Protein AF-A0A2W2AHY1-F1 (afdb_monomer_lite)

Sequence (133 aa):
MPEPKEETPIDEELQKRIKAGRDVSQYTFNGRSFGKGPLVRAVVAQYVLDHQEITYEELKEVFPDDLLKRFGIFQDQKTAKEIAPKGNRYFTKPDQIINVKDKEVVVCSQFTLENLQPFLKVARGLGYDIVES

pLDDT: mean 73.58, std 12.87, range [43.22, 87.19]

Organism: NCBI:txid1649169

Foldseek 3Di:
DDDDDDDDPPPPVVVVVVVPPDCQWWKQWPNDTDGLQVVLLVLLLVVCVVVVADDPVNSCVLQPQVLVVQQRQKDAPVVNCVSCVVPPFWDPDPVRWRDHPVGTMIGTNDDDPSSSVVVVVSSVVVVIDMDID

Secondary structure (DSSP, 8-state):
--------THHHHHHHHHTSSS----EEETTEEE-HHHHHHHHHHHHHHHTTT--HHHHHHHS-GGGGTTT-SEEEHHHHHHH-TT-TTB--SGGG-EE-SS-EEEEBS---HHHHHHHHHHHHHTT--EEE-

Radius of gyration: 16.57 Å; chains: 1; bounding box: 40×36×48 Å

Structure (mmCIF, N/CA/C/O backbone):
data_AF-A0A2W2AHY1-F1
#
_entry.id   AF-A0A2W2AHY1-F1
#
loop_
_atom_site.group_PDB
_atom_site.id
_atom_site.type_symbol
_atom_site.label_atom_id
_atom_site.label_alt_id
_atom_site.label_comp_id
_atom_site.label_asym_id
_atom_site.label_entity_id
_atom_site.label_seq_id
_atom_site.pdbx_PDB_ins_code
_atom_site.Cartn_x
_atom_site.Cartn_y
_atom_site.Cartn_z
_atom_site.occupancy
_atom_site.B_iso_or_equiv
_atom_site.auth_seq_id
_atom_site.auth_comp_id
_atom_site.auth_asym_id
_atom_site.auth_atom_id
_atom_site.pdbx_PDB_model_num
ATOM 1 N N . MET A 1 1 ? -24.982 -17.818 -34.222 1.00 43.62 1 MET A N 1
ATOM 2 C CA . MET A 1 1 ? -23.662 -18.438 -33.968 1.00 43.62 1 MET A CA 1
ATOM 3 C C . MET A 1 1 ? -22.776 -17.355 -33.374 1.00 43.62 1 MET A C 1
ATOM 5 O O . MET A 1 1 ? -22.917 -16.220 -33.813 1.00 43.62 1 MET A O 1
ATOM 9 N N . PRO A 1 2 ? -22.034 -17.675 -32.304 1.00 43.69 2 PRO A N 1
ATOM 10 C CA . PRO A 1 2 ? -21.565 -16.725 -31.296 1.00 43.69 2 PRO A CA 1
ATOM 11 C C . PRO A 1 2 ? -20.525 -15.731 -31.820 1.00 43.69 2 PRO A C 1
ATOM 13 O O . PRO A 1 2 ? -19.766 -16.023 -32.738 1.00 43.69 2 PRO A O 1
ATOM 16 N N . GLU A 1 3 ? -20.559 -14.558 -31.203 1.00 47.84 3 GLU A N 1
ATOM 17 C CA . GLU A 1 3 ? -19.836 -13.325 -31.508 1.00 47.84 3 GLU A CA 1
ATOM 18 C C . GLU A 1 3 ? -18.305 -13.487 -31.390 1.00 47.84 3 GLU A C 1
ATOM 20 O O . GLU A 1 3 ? -17.839 -14.182 -30.478 1.00 47.84 3 GLU A O 1
ATOM 25 N N . PRO A 1 4 ? -17.495 -12.845 -32.258 1.00 51.16 4 PRO A N 1
ATOM 26 C CA . PRO A 1 4 ? -16.062 -12.739 -32.030 1.00 51.16 4 PRO A CA 1
ATOM 27 C C . PRO A 1 4 ? -15.823 -11.719 -30.910 1.00 51.16 4 PRO A C 1
ATOM 29 O O . PRO A 1 4 ? -16.171 -10.547 -31.026 1.00 51.16 4 PRO A O 1
ATOM 32 N N . LYS A 1 5 ? -15.272 -12.205 -29.799 1.00 51.25 5 LYS A N 1
ATOM 33 C CA . LYS A 1 5 ? -14.951 -11.427 -28.602 1.00 51.25 5 LYS A CA 1
ATOM 34 C C . LYS A 1 5 ? -13.800 -10.468 -28.914 1.00 51.25 5 LYS A C 1
ATOM 36 O O . LYS A 1 5 ? -12.775 -10.892 -29.437 1.00 51.25 5 LYS A O 1
ATOM 41 N N . GLU A 1 6 ? -13.991 -9.195 -28.587 1.00 47.81 6 GLU A N 1
ATOM 42 C CA . GLU A 1 6 ? -12.970 -8.147 -28.622 1.00 47.81 6 GLU A CA 1
ATOM 43 C C . GLU A 1 6 ? -11.779 -8.525 -27.721 1.00 47.81 6 GLU A C 1
ATOM 45 O O . GLU A 1 6 ? -11.865 -8.466 -26.495 1.00 47.81 6 GLU A O 1
ATOM 50 N N . GLU A 1 7 ? -10.658 -8.923 -28.324 1.00 47.09 7 GLU A N 1
ATOM 51 C CA . GLU A 1 7 ? -9.352 -8.972 -27.661 1.00 47.09 7 GLU A CA 1
ATOM 52 C C . GLU A 1 7 ? -8.769 -7.552 -27.639 1.00 47.09 7 GLU A C 1
ATOM 54 O O . GLU A 1 7 ? -8.531 -6.924 -28.671 1.00 47.09 7 GLU A O 1
ATOM 59 N N . THR A 1 8 ? -8.610 -7.004 -26.437 1.00 43.22 8 THR A N 1
ATOM 60 C CA . THR A 1 8 ? -8.168 -5.626 -26.207 1.00 43.22 8 THR A CA 1
ATOM 61 C C . THR A 1 8 ? -6.686 -5.408 -26.574 1.00 43.22 8 THR A C 1
ATOM 63 O O . THR A 1 8 ? -5.857 -6.246 -26.223 1.00 43.22 8 THR A O 1
ATOM 66 N N . PRO A 1 9 ? -6.301 -4.246 -27.145 1.00 47.94 9 PRO A N 1
ATOM 67 C CA . PRO A 1 9 ? -4.948 -3.920 -27.645 1.00 47.94 9 PRO A CA 1
ATOM 68 C C . PRO A 1 9 ? -3.879 -3.636 -26.561 1.00 47.94 9 PRO A C 1
ATOM 70 O O . PRO A 1 9 ? -2.925 -2.894 -26.789 1.00 47.94 9 PRO A O 1
ATOM 73 N N . ILE A 1 10 ? -4.036 -4.176 -25.351 1.00 51.72 10 ILE A N 1
ATOM 74 C CA . ILE A 1 10 ? -3.226 -3.804 -24.175 1.00 51.72 10 ILE A CA 1
ATOM 75 C C . ILE A 1 10 ? -1.890 -4.578 -24.138 1.00 51.72 10 ILE A C 1
ATOM 77 O O . ILE A 1 10 ? -0.896 -4.072 -23.614 1.00 51.72 10 ILE A O 1
ATOM 81 N N . ASP A 1 11 ? -1.832 -5.761 -24.754 1.00 52.69 11 ASP A N 1
ATOM 82 C CA . ASP A 1 11 ? -0.671 -6.659 -24.696 1.00 52.69 11 ASP A CA 1
ATOM 83 C C . ASP A 1 11 ? 0.531 -6.191 -25.545 1.00 52.69 11 ASP A C 1
ATOM 85 O O . ASP A 1 11 ? 1.685 -6.328 -25.131 1.00 52.69 11 ASP A O 1
ATOM 89 N N . GLU A 1 12 ? 0.304 -5.568 -26.707 1.00 53.00 12 GLU A N 1
ATOM 90 C CA . GLU A 1 12 ? 1.396 -5.194 -27.627 1.00 53.00 12 GLU A CA 1
ATOM 91 C C . GLU A 1 12 ? 2.258 -4.019 -27.127 1.00 53.00 12 GLU A C 1
ATOM 93 O O . GLU A 1 12 ? 3.480 -4.001 -27.314 1.00 53.00 12 GLU A O 1
ATOM 98 N N . GLU A 1 13 ? 1.657 -3.041 -26.443 1.00 56.25 13 GLU A N 1
ATOM 99 C CA . GLU A 1 13 ? 2.386 -1.910 -25.847 1.00 56.25 13 GLU A CA 1
ATOM 100 C C . GLU A 1 13 ? 3.304 -2.389 -24.704 1.00 56.25 13 GLU A C 1
ATOM 102 O O . GLU A 1 13 ? 4.399 -1.850 -24.489 1.00 56.25 13 GLU A O 1
ATOM 107 N N . LEU A 1 14 ? 2.886 -3.445 -23.995 1.00 55.53 14 LEU A N 1
ATOM 108 C CA . LEU A 1 14 ? 3.641 -4.058 -22.908 1.00 55.53 14 LEU A CA 1
ATOM 109 C C . LEU A 1 14 ? 4.906 -4.751 -23.433 1.00 55.53 14 LEU A C 1
ATOM 111 O O . LEU A 1 14 ? 6.010 -4.492 -22.944 1.00 55.53 14 LEU A O 1
ATOM 115 N N . GLN A 1 15 ? 4.757 -5.540 -24.501 1.00 54.06 15 GLN A N 1
ATOM 116 C CA . GLN A 1 15 ? 5.848 -6.266 -25.162 1.00 54.06 15 GLN A CA 1
ATOM 117 C C . GLN A 1 15 ? 6.952 -5.325 -25.669 1.00 54.06 15 GLN A C 1
ATOM 119 O O . GLN A 1 15 ? 8.146 -5.631 -25.596 1.00 54.06 15 GLN A O 1
ATOM 124 N N . LYS A 1 16 ? 6.585 -4.117 -26.114 1.00 52.31 16 LYS A N 1
ATOM 125 C CA . LYS A 1 16 ? 7.544 -3.115 -26.602 1.00 52.31 16 LYS A CA 1
ATOM 126 C C . LYS A 1 16 ? 8.406 -2.505 -25.489 1.00 52.31 16 LYS A C 1
ATOM 128 O O . LYS A 1 16 ? 9.545 -2.115 -25.751 1.00 52.31 16 LYS A O 1
ATOM 133 N N . ARG A 1 17 ? 7.904 -2.444 -24.248 1.00 51.31 17 ARG A N 1
ATOM 134 C CA . ARG A 1 17 ? 8.627 -1.882 -23.089 1.00 51.31 17 ARG A CA 1
ATOM 135 C C . ARG A 1 17 ? 9.620 -2.860 -22.456 1.00 51.31 17 ARG A C 1
ATOM 137 O O . ARG A 1 17 ? 10.612 -2.410 -21.885 1.00 51.31 17 ARG A O 1
ATOM 144 N N . ILE A 1 18 ? 9.413 -4.169 -22.622 1.00 52.12 18 ILE A N 1
ATOM 145 C CA . ILE A 1 18 ? 10.309 -5.232 -22.120 1.00 52.12 18 ILE A CA 1
ATOM 146 C C . ILE A 1 18 ? 11.686 -5.190 -22.816 1.00 52.12 18 ILE A C 1
ATOM 148 O O . ILE A 1 18 ? 12.704 -5.553 -22.231 1.00 52.12 18 ILE A O 1
ATOM 152 N N . LYS A 1 19 ? 11.768 -4.638 -24.035 1.00 45.59 19 LYS A N 1
ATOM 153 C CA . LYS A 1 19 ? 12.998 -4.582 -24.848 1.00 45.59 19 LYS A CA 1
ATOM 154 C C . LYS A 1 19 ? 14.075 -3.600 -24.348 1.00 45.59 19 LYS A C 1
ATOM 156 O O . LYS A 1 19 ? 15.123 -3.478 -24.975 1.00 45.59 19 LYS A O 1
ATOM 161 N N . ALA A 1 20 ? 13.841 -2.899 -23.238 1.00 46.28 20 ALA A N 1
ATOM 162 C CA . ALA A 1 20 ? 14.722 -1.850 -22.729 1.00 46.28 20 ALA A CA 1
ATOM 163 C C . ALA A 1 20 ? 15.213 -2.105 -21.294 1.00 46.28 20 ALA A C 1
ATOM 165 O O . ALA A 1 20 ? 15.152 -1.186 -20.487 1.00 46.28 20 ALA A O 1
ATOM 166 N N . GLY A 1 21 ? 15.672 -3.323 -20.966 1.00 45.66 21 GLY A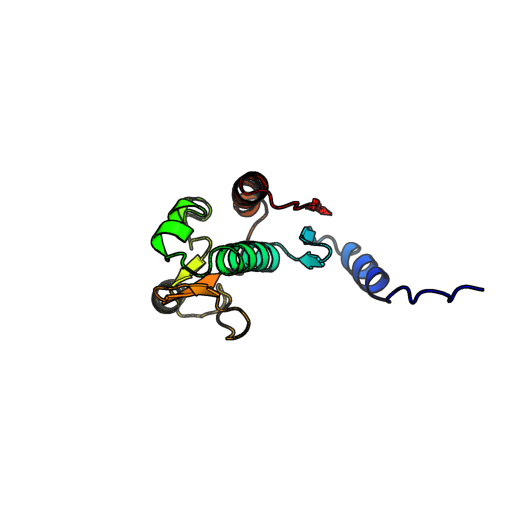 N 1
ATOM 167 C CA . GLY A 1 21 ? 16.574 -3.616 -19.829 1.00 45.66 21 GLY A CA 1
ATOM 168 C C . GLY A 1 21 ? 16.193 -3.041 -18.455 1.00 45.66 21 GLY A C 1
ATOM 169 O O . GLY A 1 21 ? 17.051 -2.873 -17.595 1.00 45.66 21 GLY A O 1
ATOM 170 N N . ARG A 1 22 ? 14.928 -2.674 -18.266 1.00 48.69 22 ARG A N 1
ATOM 171 C CA . ARG A 1 22 ? 14.354 -2.168 -17.027 1.00 48.69 22 ARG A CA 1
ATOM 172 C C . ARG A 1 22 ? 13.511 -3.301 -16.502 1.00 48.69 22 ARG A C 1
ATOM 174 O O . ARG A 1 22 ? 12.640 -3.764 -17.225 1.00 48.69 22 ARG A O 1
ATOM 181 N N . ASP A 1 23 ? 13.757 -3.725 -15.273 1.00 49.66 23 ASP A N 1
ATOM 182 C CA . ASP A 1 23 ? 12.926 -4.687 -14.558 1.00 49.66 23 ASP A CA 1
ATOM 183 C C . ASP A 1 23 ? 11.485 -4.171 -14.435 1.00 49.66 23 ASP A C 1
ATOM 185 O O . ASP A 1 23 ? 11.092 -3.547 -13.443 1.00 49.66 23 ASP A O 1
ATOM 189 N N . VAL A 1 24 ? 10.680 -4.421 -15.470 1.00 55.84 24 VAL A N 1
ATOM 190 C CA . VAL A 1 24 ? 9.265 -4.050 -15.539 1.00 55.84 24 VAL A CA 1
ATOM 191 C C . VAL A 1 24 ? 8.406 -5.067 -14.790 1.00 55.84 24 VAL A C 1
ATOM 193 O O . VAL A 1 24 ? 7.269 -5.260 -15.185 1.00 55.84 24 VAL A O 1
ATOM 196 N N . SER A 1 25 ? 8.921 -5.721 -13.735 1.00 66.12 25 SER A N 1
ATOM 197 C CA . SER A 1 25 ? 8.190 -6.781 -13.021 1.00 66.12 25 SER A CA 1
ATOM 198 C C . SER A 1 25 ? 6.796 -6.277 -12.664 1.00 66.12 25 SER A C 1
ATOM 200 O O . SER A 1 25 ? 6.663 -5.311 -11.890 1.00 66.12 25 SER A O 1
ATOM 202 N N . GLN A 1 26 ? 5.793 -6.889 -13.288 1.00 75.56 26 GLN A N 1
ATOM 203 C CA . GLN A 1 26 ? 4.395 -6.558 -13.098 1.00 75.56 26 GLN A CA 1
ATOM 204 C C . GLN A 1 26 ? 3.768 -7.606 -12.195 1.00 75.56 26 GLN A C 1
ATOM 206 O O . GLN A 1 26 ? 4.227 -8.739 -12.089 1.00 75.56 26 GLN A O 1
ATOM 211 N N . TYR A 1 27 ? 2.716 -7.198 -11.506 1.00 82.62 27 TYR A N 1
ATOM 212 C CA . TYR A 1 27 ? 1.993 -8.051 -10.589 1.00 82.62 27 TYR A CA 1
ATOM 213 C C . TYR A 1 27 ? 0.533 -8.033 -10.977 1.00 82.62 27 TYR A C 1
ATOM 215 O O . TYR A 1 27 ? -0.115 -6.989 -10.948 1.00 82.62 27 TYR A O 1
ATOM 223 N N . THR A 1 28 ? 0.014 -9.189 -11.339 1.00 80.81 28 THR A N 1
ATOM 224 C CA . THR A 1 28 ? -1.394 -9.374 -11.638 1.00 80.81 28 THR A CA 1
ATOM 225 C C . THR A 1 28 ? -2.128 -9.666 -10.338 1.00 80.81 28 THR A C 1
ATOM 227 O O . THR A 1 28 ? -1.843 -10.647 -9.654 1.00 80.81 28 THR A O 1
ATOM 230 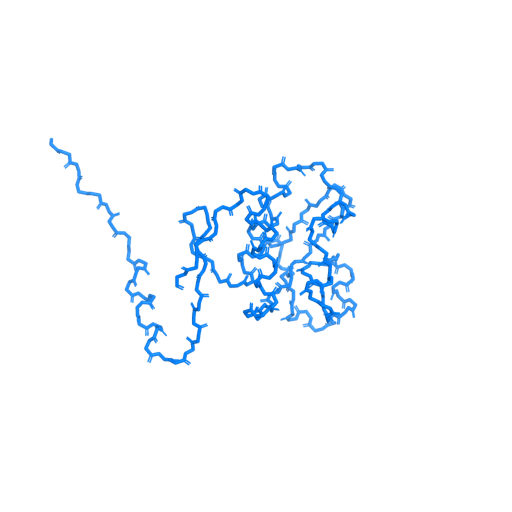N N . PHE A 1 29 ? -3.064 -8.786 -9.994 1.00 83.31 29 PHE A N 1
ATOM 231 C CA . PHE A 1 29 ? -3.927 -8.893 -8.827 1.00 83.31 29 PHE A CA 1
ATOM 232 C C . PHE A 1 29 ? -5.374 -8.670 -9.249 1.00 83.31 29 PHE A C 1
ATOM 234 O O . PHE A 1 29 ? -5.695 -7.670 -9.894 1.00 83.31 29 PHE A O 1
ATOM 241 N N . ASN A 1 30 ? -6.245 -9.616 -8.898 1.00 76.38 30 ASN A N 1
ATOM 242 C CA . ASN A 1 30 ? -7.673 -9.575 -9.220 1.00 76.38 30 ASN A CA 1
ATOM 243 C C . ASN A 1 30 ? -7.953 -9.341 -10.727 1.00 76.38 30 ASN A C 1
ATOM 245 O O . ASN A 1 30 ? -8.756 -8.491 -11.113 1.00 76.38 30 ASN A O 1
ATOM 249 N N . GLY A 1 31 ? -7.195 -10.027 -11.593 1.00 72.69 31 GLY A N 1
ATOM 250 C CA . GLY A 1 31 ? -7.294 -9.902 -13.054 1.00 72.69 31 GLY A CA 1
ATOM 251 C C . GLY A 1 31 ? -6.768 -8.585 -13.640 1.00 72.69 31 GLY A C 1
ATOM 252 O O . GLY A 1 31 ? -6.943 -8.340 -14.831 1.00 72.69 31 GLY A O 1
ATOM 253 N N . ARG A 1 32 ? -6.129 -7.724 -12.835 1.00 76.50 32 ARG A N 1
ATOM 254 C CA . ARG A 1 32 ? -5.530 -6.457 -13.279 1.00 76.50 32 ARG A CA 1
ATOM 255 C C . ARG A 1 32 ? -4.025 -6.453 -13.041 1.00 76.50 32 ARG A C 1
ATOM 257 O O . ARG A 1 32 ? -3.563 -6.776 -11.950 1.00 76.50 32 ARG A O 1
ATOM 264 N N . SER A 1 33 ? -3.262 -6.035 -14.044 1.00 78.94 33 SER A N 1
ATOM 265 C CA . SER A 1 33 ? -1.810 -5.893 -13.937 1.00 78.94 33 SER A CA 1
ATOM 266 C C . SER A 1 33 ? -1.446 -4.553 -13.302 1.00 78.94 33 SER A C 1
ATOM 268 O O . SER A 1 33 ? -1.781 -3.477 -13.801 1.00 78.94 33 SER A O 1
ATOM 270 N N . PHE A 1 34 ? -0.730 -4.617 -12.189 1.00 82.06 34 PHE A N 1
ATOM 271 C CA . PHE A 1 34 ? -0.251 -3.478 -11.429 1.00 82.06 34 PHE A CA 1
ATOM 272 C C . PHE A 1 34 ? 1.275 -3.468 -11.374 1.00 82.06 34 PHE A C 1
ATOM 274 O O . PHE A 1 34 ? 1.943 -4.498 -11.339 1.00 82.06 34 PHE A O 1
ATOM 281 N N . GLY A 1 35 ? 1.854 -2.271 -11.322 1.00 80.19 35 GLY A N 1
ATOM 282 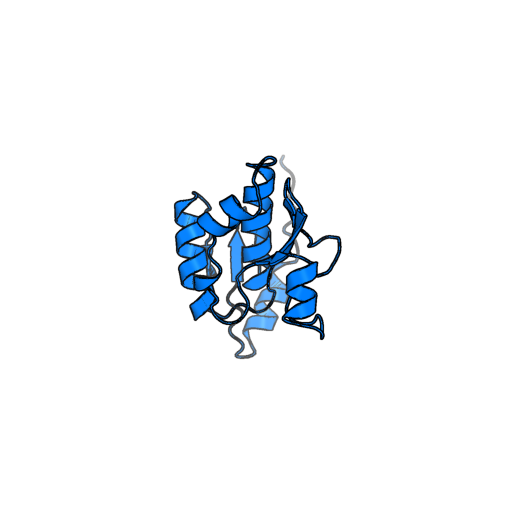C CA . GLY A 1 35 ? 3.245 -2.129 -10.900 1.00 80.19 35 GLY A CA 1
ATOM 283 C C . GLY A 1 35 ? 3.392 -2.359 -9.393 1.00 80.19 35 GLY A C 1
ATOM 284 O O . GLY A 1 35 ? 2.409 -2.396 -8.660 1.00 80.19 35 GLY A O 1
ATOM 285 N N . LYS A 1 36 ? 4.636 -2.388 -8.915 1.00 79.50 36 LYS A N 1
ATOM 286 C CA . LYS A 1 36 ? 5.010 -2.590 -7.501 1.00 79.50 36 LYS A CA 1
ATOM 2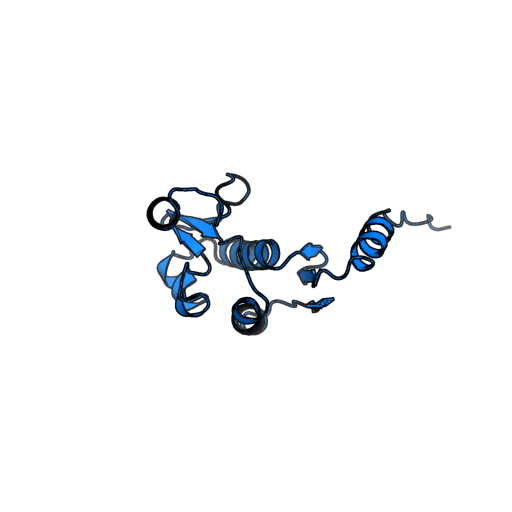87 C C . LYS A 1 36 ? 4.211 -1.705 -6.522 1.00 79.50 36 LYS A C 1
ATOM 289 O O . LYS A 1 36 ? 3.515 -2.213 -5.656 1.00 79.50 36 LYS A O 1
ATOM 294 N N . GLY A 1 37 ? 4.261 -0.380 -6.687 1.00 79.88 37 GLY A N 1
ATOM 295 C CA . GLY A 1 37 ? 3.516 0.565 -5.836 1.00 79.88 37 GLY A CA 1
ATOM 296 C C . GLY A 1 37 ? 1.987 0.509 -6.015 1.00 79.88 37 GLY A C 1
ATOM 297 O O . GLY A 1 37 ? 1.266 0.414 -5.023 1.00 79.88 37 GLY A O 1
ATOM 298 N N . PRO A 1 38 ? 1.460 0.545 -7.256 1.00 81.12 38 PRO A N 1
ATOM 299 C CA . PRO A 1 38 ? 0.022 0.432 -7.501 1.00 81.12 38 PRO A CA 1
ATOM 300 C C . PRO A 1 38 ? -0.607 -0.852 -6.952 1.00 81.12 38 PRO A C 1
ATOM 302 O O . PRO A 1 38 ? -1.744 -0.801 -6.495 1.00 81.12 38 PRO A O 1
ATOM 305 N N . LEU A 1 39 ? 0.127 -1.969 -6.969 1.00 86.06 39 LEU A N 1
ATOM 306 C CA . LEU A 1 39 ? -0.308 -3.247 -6.414 1.00 86.06 39 LEU A CA 1
ATOM 307 C C . LEU A 1 39 ? -0.538 -3.134 -4.911 1.00 86.06 39 LEU A C 1
ATOM 309 O O . LEU A 1 39 ? -1.602 -3.502 -4.429 1.00 86.06 39 LEU A O 1
ATOM 313 N N . VAL A 1 40 ? 0.443 -2.594 -4.183 1.00 84.88 40 VAL A N 1
ATOM 314 C CA . VAL A 1 40 ? 0.336 -2.380 -2.734 1.00 84.88 40 VAL A CA 1
ATOM 315 C C . VAL A 1 40 ? -0.909 -1.563 -2.424 1.00 84.88 40 VAL A C 1
ATOM 317 O O . VAL A 1 40 ? -1.717 -1.956 -1.589 1.00 84.88 40 VAL A O 1
ATOM 320 N N . ARG A 1 41 ? -1.119 -0.465 -3.162 1.00 87.19 41 ARG A N 1
ATOM 321 C CA . ARG A 1 41 ? -2.328 0.349 -3.018 1.00 87.19 41 ARG A CA 1
ATOM 322 C C . ARG A 1 41 ? -3.592 -0.458 -3.294 1.00 87.19 41 ARG A C 1
ATOM 324 O O . ARG A 1 41 ? -4.547 -0.323 -2.545 1.00 87.19 41 ARG A O 1
ATOM 331 N N . ALA A 1 42 ? -3.617 -1.256 -4.359 1.00 85.31 42 ALA A N 1
ATOM 332 C CA . ALA A 1 42 ? -4.786 -2.045 -4.732 1.00 85.31 42 ALA A CA 1
ATOM 333 C C . ALA A 1 42 ? -5.147 -3.078 -3.656 1.00 85.31 42 ALA A C 1
ATOM 335 O O . ALA A 1 42 ? -6.320 -3.203 -3.323 1.00 85.31 42 ALA A O 1
ATOM 336 N N . VAL A 1 43 ? -4.152 -3.757 -3.084 1.00 86.44 43 VAL A N 1
ATOM 337 C CA . VAL A 1 43 ? -4.334 -4.731 -1.999 1.00 86.44 43 VAL A CA 1
ATOM 338 C C . VAL A 1 43 ? -4.831 -4.045 -0.728 1.00 86.44 43 VAL A C 1
ATOM 340 O O . VAL A 1 43 ? -5.830 -4.469 -0.162 1.00 86.44 43 VAL A O 1
ATOM 343 N N . VAL A 1 44 ? -4.189 -2.950 -0.306 1.00 85.75 44 VAL A N 1
ATOM 344 C CA . VAL A 1 44 ? -4.611 -2.198 0.890 1.00 85.75 44 VAL A CA 1
ATOM 345 C C . VAL A 1 44 ? -6.013 -1.617 0.692 1.00 85.75 44 VAL A C 1
ATOM 347 O O . VAL A 1 44 ? -6.845 -1.707 1.586 1.00 85.75 44 VAL A O 1
ATOM 350 N N . ALA A 1 45 ? -6.312 -1.068 -0.487 1.00 84.94 45 ALA A N 1
ATOM 351 C CA . ALA A 1 45 ? -7.634 -0.529 -0.792 1.00 84.94 45 ALA A CA 1
ATOM 352 C C . ALA A 1 45 ? -8.705 -1.626 -0.809 1.00 84.94 45 ALA A C 1
ATOM 354 O O . ALA A 1 45 ? -9.789 -1.401 -0.289 1.00 84.94 45 ALA A O 1
ATOM 355 N N . GLN A 1 46 ? -8.411 -2.805 -1.366 1.00 85.81 46 GLN A N 1
ATOM 356 C CA . GLN A 1 46 ? -9.310 -3.962 -1.292 1.00 85.81 46 GLN A CA 1
ATOM 357 C C . GLN A 1 46 ? -9.540 -4.402 0.154 1.00 85.81 46 GLN A C 1
ATOM 359 O O . GLN A 1 46 ? -10.683 -4.607 0.537 1.00 85.81 46 GLN A O 1
ATOM 364 N N . TYR A 1 47 ? -8.491 -4.447 0.974 1.00 85.88 47 TYR A N 1
ATOM 365 C CA . TYR A 1 47 ? -8.611 -4.830 2.379 1.00 85.88 47 TYR A CA 1
ATOM 366 C C . TYR A 1 47 ? -9.456 -3.843 3.187 1.00 85.88 47 TYR A C 1
ATOM 368 O O . TYR A 1 47 ? -10.301 -4.255 3.969 1.00 85.88 47 TYR A O 1
ATOM 376 N N . VAL A 1 48 ? -9.294 -2.538 2.954 1.00 85.25 48 VAL A N 1
ATOM 377 C CA . VAL A 1 48 ? -10.137 -1.506 3.580 1.00 85.25 48 VAL A CA 1
ATOM 378 C C . VAL A 1 48 ? -11.568 -1.528 3.032 1.00 85.25 48 VAL A C 1
ATOM 380 O O . VAL A 1 48 ? -12.500 -1.194 3.752 1.00 85.25 48 VAL A O 1
ATOM 383 N N . LEU A 1 49 ? -11.779 -1.923 1.773 1.00 83.62 49 LEU A N 1
ATOM 384 C CA . LEU A 1 49 ? -13.127 -2.100 1.225 1.00 83.62 49 LEU A CA 1
ATOM 385 C C . LEU A 1 49 ? -13.847 -3.301 1.848 1.00 83.62 49 LEU A C 1
ATOM 387 O O . LEU A 1 49 ? -15.038 -3.191 2.129 1.00 83.62 49 LEU A O 1
ATOM 391 N N . ASP A 1 50 ? -13.135 -4.407 2.066 1.00 83.44 50 ASP A N 1
ATOM 392 C CA . ASP A 1 50 ? -13.660 -5.605 2.730 1.00 83.44 50 ASP A CA 1
ATOM 393 C C . ASP A 1 50 ? -13.909 -5.346 4.227 1.00 83.44 50 ASP A C 1
ATOM 395 O O . ASP A 1 50 ? -14.959 -5.681 4.773 1.00 83.44 50 ASP A O 1
ATOM 399 N N . HIS A 1 51 ? -12.993 -4.613 4.864 1.00 81.88 51 HIS A N 1
ATOM 400 C CA . HIS A 1 51 ? -13.066 -4.190 6.258 1.00 81.88 51 HIS A CA 1
ATOM 401 C C . HIS A 1 51 ? -13.281 -2.678 6.366 1.00 81.88 51 HIS A C 1
ATOM 403 O O . HIS A 1 51 ? -12.417 -1.942 6.837 1.00 81.88 51 HIS A O 1
ATOM 409 N N . GLN A 1 52 ? -14.459 -2.196 5.962 1.00 72.19 52 GLN A N 1
ATOM 410 C CA . GLN A 1 52 ? -14.768 -0.756 5.943 1.00 72.19 52 GLN A CA 1
ATOM 411 C C . GLN A 1 52 ? -14.714 -0.086 7.331 1.00 72.19 52 GLN A C 1
ATOM 413 O O . GLN A 1 52 ? -14.616 1.136 7.438 1.00 72.19 52 GLN A O 1
ATOM 418 N N . GLU A 1 53 ? -14.729 -0.881 8.402 1.00 79.25 53 GLU A N 1
ATOM 419 C CA . GLU A 1 53 ? -14.583 -0.412 9.780 1.00 79.25 53 GLU A CA 1
ATOM 420 C C . GLU A 1 53 ? -13.150 -0.458 10.324 1.00 79.25 53 GLU A C 1
ATOM 422 O O . GLU A 1 53 ? -12.941 -0.125 11.493 1.00 79.25 53 GLU A O 1
ATOM 427 N N . ILE A 1 54 ? -12.168 -0.840 9.502 1.00 84.69 54 ILE A N 1
ATOM 428 C CA . ILE A 1 54 ? -10.784 -0.965 9.945 1.00 84.69 54 ILE A CA 1
ATOM 429 C C . ILE A 1 54 ? -10.205 0.390 10.355 1.00 84.69 54 ILE A C 1
ATOM 431 O O . ILE A 1 54 ? -10.417 1.422 9.703 1.00 84.69 54 ILE A O 1
ATOM 435 N N . THR A 1 55 ? -9.464 0.395 11.457 1.00 86.06 55 THR A N 1
ATOM 436 C CA . THR A 1 55 ? -8.716 1.562 11.926 1.00 86.06 55 THR A CA 1
ATOM 437 C C . THR A 1 55 ? -7.303 1.552 11.355 1.00 86.06 55 THR A C 1
ATOM 439 O O . THR A 1 55 ? -6.786 0.545 10.873 1.00 86.06 55 THR A O 1
ATOM 442 N N . TYR A 1 56 ? -6.642 2.705 11.404 1.00 83.19 56 TYR A N 1
ATOM 443 C CA . TYR A 1 56 ? -5.251 2.817 10.967 1.00 83.19 56 TYR A CA 1
ATOM 444 C C . TYR A 1 56 ? -4.303 1.897 11.749 1.00 83.19 56 TYR A C 1
ATOM 446 O O . TYR A 1 56 ? -3.323 1.411 11.190 1.00 83.19 56 TYR A O 1
ATOM 454 N N . GLU A 1 57 ? -4.592 1.672 13.030 1.00 84.00 57 GLU A N 1
ATOM 455 C CA . GLU A 1 57 ? -3.805 0.800 13.902 1.00 84.00 57 GLU A CA 1
ATOM 456 C C . GLU A 1 57 ? -3.917 -0.656 13.454 1.00 84.00 57 GLU A C 1
ATOM 458 O O . GLU A 1 57 ? -2.891 -1.269 13.179 1.00 84.00 57 GLU A O 1
ATOM 463 N N . GLU A 1 58 ? -5.134 -1.161 13.231 1.00 85.56 58 GLU A N 1
ATOM 464 C CA . GLU A 1 58 ? -5.336 -2.524 12.720 1.00 85.56 58 GLU A CA 1
ATOM 465 C C . GLU A 1 58 ? -4.720 -2.711 11.331 1.00 85.56 58 GLU A C 1
ATOM 467 O O . GLU A 1 58 ? -4.084 -3.726 11.043 1.00 85.56 58 GLU A O 1
ATOM 472 N N . LEU A 1 59 ? -4.823 -1.697 10.465 1.00 84.12 59 LEU A N 1
ATOM 473 C CA . LEU A 1 59 ? -4.164 -1.745 9.165 1.00 84.12 59 LEU A CA 1
ATOM 474 C C . LEU A 1 59 ? -2.635 -1.839 9.308 1.00 84.12 59 LEU A C 1
ATOM 476 O O . LEU A 1 59 ? -1.992 -2.528 8.515 1.00 84.12 59 LEU A O 1
ATOM 480 N N . LYS A 1 60 ? -2.049 -1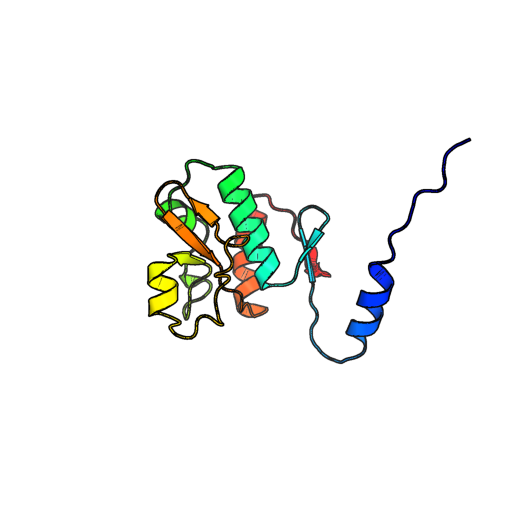.183 10.319 1.00 83.75 60 LYS A N 1
ATOM 481 C CA . LYS A 1 60 ? -0.616 -1.282 10.650 1.00 83.75 60 LYS A CA 1
ATOM 482 C C . LYS A 1 60 ? -0.220 -2.612 11.256 1.00 83.75 60 LYS A C 1
ATOM 484 O O . LYS A 1 60 ? 0.908 -3.041 11.026 1.00 83.75 60 LYS A O 1
ATOM 489 N N . GLU A 1 61 ? -1.104 -3.262 11.996 1.00 84.06 61 GLU A N 1
ATOM 490 C CA . GLU A 1 61 ? -0.842 -4.608 12.502 1.00 84.06 61 GLU A CA 1
ATOM 491 C C . GLU A 1 61 ? -0.746 -5.615 11.356 1.00 84.06 61 GLU A C 1
ATOM 493 O O . GLU A 1 61 ? 0.148 -6.461 11.340 1.00 84.06 61 GLU A O 1
ATOM 498 N N . VAL A 1 62 ? -1.611 -5.469 10.351 1.00 81.94 62 VAL A N 1
ATOM 499 C CA . VAL A 1 62 ? -1.588 -6.312 9.151 1.00 81.94 62 VAL A CA 1
ATOM 500 C C . VAL A 1 62 ? -0.387 -5.982 8.269 1.00 81.94 62 VAL A C 1
ATOM 502 O O . VAL A 1 62 ? 0.331 -6.872 7.817 1.00 81.94 62 VAL A O 1
ATOM 505 N N . PHE A 1 63 ? -0.146 -4.697 8.026 1.00 80.88 63 PHE A N 1
ATOM 506 C CA . PHE A 1 63 ? 0.884 -4.210 7.118 1.00 80.88 63 PHE A CA 1
ATOM 507 C C . PHE A 1 63 ? 1.861 -3.282 7.867 1.00 80.88 63 PHE A C 1
ATOM 509 O O . PHE A 1 63 ? 1.789 -2.058 7.739 1.00 80.88 63 PHE A O 1
ATOM 516 N N . PRO A 1 64 ? 2.807 -3.834 8.642 1.00 74.94 64 PRO A N 1
ATOM 517 C CA . PRO A 1 64 ? 3.692 -3.024 9.469 1.00 74.94 64 PRO A CA 1
ATOM 518 C C . PRO A 1 64 ? 4.643 -2.150 8.644 1.00 74.94 64 PRO A C 1
ATOM 520 O O . PRO A 1 64 ? 5.195 -2.575 7.625 1.00 74.94 64 PRO A O 1
ATOM 523 N N . ASP A 1 65 ? 4.920 -0.939 9.141 1.00 69.44 65 ASP A N 1
ATOM 524 C CA . ASP A 1 65 ? 5.913 -0.020 8.559 1.00 69.44 65 ASP A CA 1
ATOM 525 C C . ASP A 1 65 ? 7.322 -0.631 8.498 1.00 69.44 65 ASP A C 1
ATOM 527 O O . ASP A 1 65 ? 8.153 -0.194 7.700 1.00 69.44 65 ASP A O 1
ATOM 531 N N . ASP A 1 66 ? 7.593 -1.648 9.323 1.00 67.12 66 ASP A N 1
ATOM 532 C CA . ASP A 1 66 ? 8.884 -2.339 9.407 1.00 67.12 66 ASP A CA 1
ATOM 533 C C . ASP A 1 66 ? 9.257 -3.048 8.096 1.00 67.12 66 ASP A C 1
ATOM 535 O O . ASP A 1 66 ? 10.437 -3.186 7.770 1.00 67.12 66 ASP A O 1
ATOM 539 N N . LEU A 1 67 ? 8.253 -3.392 7.278 1.00 67.69 67 LEU A N 1
ATOM 540 C CA . LEU A 1 67 ? 8.440 -3.883 5.909 1.00 67.69 67 LEU A CA 1
ATOM 541 C C . LEU A 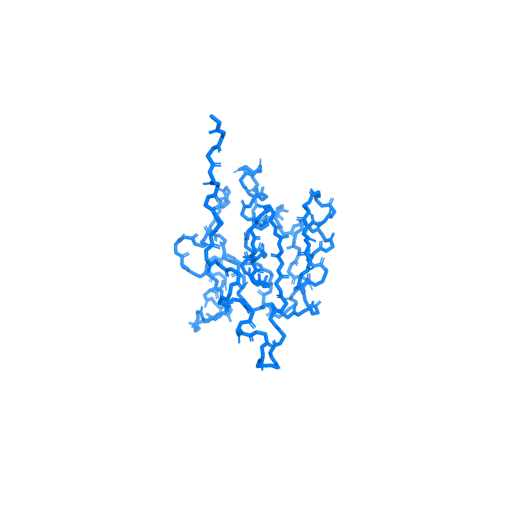1 67 ? 9.177 -2.862 5.028 1.00 67.69 67 LEU A C 1
ATOM 543 O O . LEU A 1 67 ? 9.825 -3.222 4.046 1.00 67.69 67 LEU A O 1
ATOM 547 N N . LEU A 1 68 ? 9.090 -1.578 5.380 1.00 67.25 68 LEU A N 1
ATOM 548 C CA . LEU A 1 68 ? 9.694 -0.476 4.652 1.00 67.25 68 LEU A CA 1
ATOM 549 C C . LEU A 1 68 ? 10.272 0.544 5.639 1.00 67.25 68 LEU A C 1
ATOM 551 O O . LEU A 1 68 ? 9.876 1.707 5.646 1.00 67.25 68 LEU A O 1
ATOM 555 N N . LYS A 1 69 ? 11.264 0.116 6.435 1.00 62.38 69 LYS A N 1
ATOM 556 C CA . LYS A 1 69 ? 11.886 0.860 7.558 1.00 62.38 69 LYS A CA 1
ATOM 557 C C . LYS A 1 69 ? 12.176 2.349 7.339 1.00 62.38 69 LYS A C 1
ATOM 559 O O . LYS A 1 69 ? 12.316 3.094 8.301 1.00 62.38 69 LYS A O 1
ATOM 564 N N . ARG A 1 70 ? 12.330 2.797 6.091 1.00 62.94 70 ARG A N 1
ATOM 565 C CA . ARG A 1 70 ? 12.671 4.185 5.761 1.00 62.94 70 ARG A CA 1
ATOM 566 C C . ARG A 1 70 ? 11.464 5.111 5.567 1.00 62.94 70 ARG A C 1
ATOM 568 O O . ARG A 1 70 ? 11.616 6.308 5.784 1.00 62.94 70 ARG A O 1
ATOM 575 N N . PHE A 1 71 ? 10.317 4.594 5.122 1.00 65.69 71 PHE A N 1
ATOM 576 C CA . PHE A 1 71 ? 9.145 5.408 4.744 1.00 65.69 71 PHE A CA 1
ATOM 577 C C . PHE A 1 71 ? 7.792 4.799 5.154 1.00 65.69 71 PHE A C 1
ATOM 579 O O . PHE A 1 71 ? 6.789 5.503 5.140 1.00 65.69 71 PHE A O 1
ATOM 586 N N . GLY A 1 72 ? 7.748 3.524 5.539 1.00 72.94 72 GLY A N 1
ATOM 587 C CA . GLY A 1 72 ? 6.505 2.784 5.739 1.00 72.94 72 GLY A CA 1
ATOM 588 C C . GLY A 1 72 ? 5.840 2.387 4.416 1.00 72.94 72 GLY A C 1
ATOM 589 O O . GLY A 1 72 ? 6.152 2.916 3.343 1.00 72.94 72 GLY A O 1
ATOM 590 N N . ILE A 1 73 ? 4.941 1.404 4.481 1.00 76.00 73 ILE A N 1
ATOM 591 C CA . ILE A 1 73 ? 4.146 0.965 3.321 1.00 76.00 73 ILE A CA 1
ATOM 592 C C . ILE A 1 73 ? 3.065 1.995 3.010 1.00 76.00 73 ILE A C 1
ATOM 594 O O . ILE A 1 73 ? 2.829 2.345 1.850 1.00 76.00 73 ILE A O 1
ATOM 598 N N . PHE A 1 74 ? 2.449 2.517 4.059 1.00 80.94 74 PHE A N 1
ATOM 599 C CA . PHE A 1 74 ? 1.468 3.578 4.010 1.00 80.94 74 PHE A CA 1
ATOM 600 C C . PHE A 1 74 ? 1.638 4.464 5.235 1.00 80.94 74 PHE A C 1
ATOM 602 O O . PHE A 1 74 ? 2.173 4.049 6.257 1.00 80.94 74 PHE A O 1
ATOM 609 N N . GLN A 1 75 ? 1.204 5.704 5.110 1.00 82.06 75 GLN A N 1
ATOM 610 C CA . GLN A 1 75 ? 1.293 6.705 6.156 1.00 82.06 75 GLN A CA 1
ATOM 611 C C . GLN A 1 75 ? 0.046 7.567 6.139 1.00 82.06 75 GLN A C 1
ATOM 613 O O . GLN A 1 75 ? -0.655 7.654 5.134 1.00 82.06 75 GLN A O 1
ATOM 618 N N . ASP A 1 76 ? -0.229 8.236 7.248 1.00 84.69 76 ASP A N 1
ATOM 619 C CA . ASP A 1 76 ? -1.286 9.240 7.291 1.00 84.69 76 ASP A CA 1
ATOM 620 C C . ASP A 1 76 ? -0.940 10.378 6.334 1.00 84.69 76 ASP A C 1
ATOM 622 O O . ASP A 1 76 ? 0.230 10.730 6.168 1.00 84.69 76 ASP A O 1
ATOM 626 N N . GLN A 1 77 ? -1.945 11.029 5.753 1.00 81.00 77 GLN A N 1
ATOM 627 C CA . GLN A 1 77 ? -1.699 12.161 4.857 1.00 81.00 77 GLN A CA 1
ATOM 628 C C . GLN A 1 77 ? -0.850 13.272 5.521 1.00 81.00 77 GLN A C 1
ATOM 630 O O . GLN A 1 77 ? -0.018 13.900 4.860 1.00 81.00 77 GLN A O 1
ATOM 635 N N . LYS A 1 78 ? -1.031 13.498 6.832 1.00 80.75 78 LYS A N 1
ATOM 636 C CA . LYS A 1 78 ? -0.231 14.451 7.623 1.00 80.75 78 LYS A CA 1
ATOM 637 C C . LYS A 1 78 ? 1.211 13.968 7.791 1.00 80.75 78 LYS A C 1
ATOM 639 O O . LYS A 1 78 ? 2.130 14.661 7.364 1.00 80.75 78 LYS A O 1
ATOM 644 N N . THR A 1 79 ? 1.395 12.755 8.308 1.00 80.50 79 THR A N 1
ATOM 645 C CA . THR A 1 79 ? 2.711 12.143 8.540 1.00 80.50 79 THR A CA 1
ATOM 646 C C . THR A 1 79 ? 3.515 12.024 7.243 1.00 80.50 79 THR A C 1
ATOM 648 O O . THR A 1 79 ? 4.699 12.343 7.198 1.00 80.50 79 THR A O 1
ATOM 651 N N . ALA A 1 80 ? 2.869 11.648 6.138 1.00 79.06 80 ALA A N 1
ATOM 652 C CA . ALA A 1 80 ? 3.496 11.549 4.825 1.00 79.06 80 ALA A CA 1
ATOM 653 C C . ALA A 1 80 ? 4.010 12.902 4.309 1.00 79.06 80 ALA A C 1
ATOM 655 O O . ALA A 1 80 ? 5.087 12.952 3.707 1.00 79.06 80 ALA A O 1
ATOM 656 N N . LYS A 1 81 ? 3.280 14.000 4.562 1.00 77.50 81 LYS A N 1
ATOM 657 C CA . LYS A 1 81 ? 3.741 15.363 4.252 1.00 77.50 81 LYS A CA 1
ATOM 658 C C . LYS A 1 81 ? 4.946 15.764 5.104 1.00 77.50 81 LYS A C 1
ATOM 660 O O . LYS A 1 81 ? 5.830 16.436 4.585 1.00 77.50 81 LYS A O 1
ATOM 665 N N . GLU A 1 82 ? 5.015 15.336 6.362 1.00 80.25 82 GLU A N 1
ATOM 666 C CA . GLU A 1 82 ? 6.169 15.606 7.231 1.00 80.25 82 GLU A CA 1
ATOM 667 C C . GLU A 1 82 ? 7.404 14.782 6.838 1.00 80.25 82 GLU A C 1
ATOM 669 O O . GLU A 1 82 ? 8.502 15.324 6.722 1.00 80.25 82 GLU A O 1
ATOM 674 N N . ILE A 1 83 ? 7.229 13.486 6.559 1.00 73.00 83 ILE A N 1
ATOM 675 C CA . ILE A 1 83 ? 8.319 12.575 6.176 1.00 73.00 83 ILE A CA 1
ATOM 676 C C . ILE A 1 83 ? 8.848 12.897 4.771 1.00 73.00 83 ILE A C 1
ATOM 678 O O . ILE A 1 83 ? 10.055 12.849 4.511 1.00 73.00 83 ILE A O 1
ATOM 682 N N . ALA A 1 84 ? 7.953 13.198 3.830 1.00 68.94 84 ALA A N 1
ATOM 683 C CA . ALA A 1 84 ? 8.299 13.567 2.465 1.00 68.94 84 ALA A CA 1
ATOM 684 C C . ALA A 1 84 ? 7.686 14.930 2.114 1.00 68.94 84 ALA A C 1
ATOM 686 O O . ALA A 1 84 ? 6.722 14.989 1.347 1.00 68.94 84 ALA A O 1
ATOM 687 N N . PRO A 1 85 ? 8.304 16.041 2.555 1.00 64.19 85 PRO A N 1
ATOM 688 C CA . PRO A 1 85 ? 7.804 17.391 2.276 1.00 64.19 85 PRO A CA 1
ATOM 689 C C . PRO A 1 85 ? 7.758 17.714 0.778 1.00 64.19 85 PRO A C 1
ATOM 691 O O . PRO A 1 85 ? 7.000 18.570 0.338 1.00 64.19 85 PRO A O 1
ATOM 694 N N . LYS A 1 86 ? 8.540 16.991 -0.036 1.00 62.34 86 LYS A N 1
ATOM 695 C CA . LYS A 1 86 ? 8.527 17.099 -1.501 1.00 62.34 86 LYS A CA 1
ATOM 696 C C . LYS A 1 86 ? 7.385 16.328 -2.179 1.00 62.34 86 LYS A C 1
ATOM 698 O O . LYS A 1 86 ? 7.302 16.385 -3.397 1.00 62.34 86 LYS A O 1
ATOM 703 N N . GLY A 1 87 ? 6.565 15.559 -1.455 1.00 59.28 87 GLY A N 1
ATOM 704 C CA . GLY A 1 87 ? 5.366 14.876 -1.973 1.00 59.28 87 GLY A CA 1
ATOM 705 C C . GLY A 1 87 ? 5.588 13.750 -2.998 1.00 59.28 87 GLY A C 1
ATOM 706 O O . GLY A 1 87 ? 4.688 12.954 -3.227 1.00 59.28 87 GLY A O 1
ATOM 707 N N . ASN A 1 88 ? 6.783 13.611 -3.576 1.00 63.38 88 ASN A N 1
ATOM 708 C CA . ASN A 1 88 ? 7.042 12.703 -4.704 1.00 63.38 88 ASN A CA 1
ATOM 709 C C . ASN A 1 88 ? 7.206 11.216 -4.341 1.00 63.38 88 ASN A C 1
ATOM 711 O O . ASN A 1 88 ? 7.590 10.421 -5.199 1.00 63.38 88 ASN A O 1
ATOM 715 N N . ARG A 1 89 ? 6.995 10.834 -3.078 1.00 70.19 89 ARG A N 1
ATOM 716 C CA . ARG A 1 89 ? 7.216 9.453 -2.606 1.00 70.19 89 ARG A CA 1
ATOM 717 C C . ARG A 1 89 ? 5.937 8.708 -2.238 1.00 70.19 89 ARG A C 1
ATOM 719 O O . ARG A 1 89 ? 5.981 7.489 -2.128 1.00 70.19 89 ARG A O 1
ATOM 726 N N . TYR A 1 90 ? 4.818 9.414 -2.094 1.00 80.19 90 TYR A N 1
ATOM 727 C CA . TYR A 1 90 ? 3.534 8.832 -1.715 1.00 80.19 90 TYR A CA 1
ATOM 728 C C . TYR A 1 90 ? 2.466 9.163 -2.750 1.00 80.19 90 TYR A C 1
ATOM 730 O O . TYR A 1 90 ? 2.523 10.187 -3.434 1.00 80.19 90 TYR A O 1
ATOM 738 N N . PHE A 1 91 ? 1.463 8.302 -2.837 1.00 78.62 91 PHE A N 1
ATOM 739 C CA . PHE A 1 91 ? 0.270 8.532 -3.629 1.00 78.62 91 PHE A CA 1
ATOM 740 C C . PHE A 1 91 ? -0.653 9.523 -2.911 1.00 78.62 91 PHE A C 1
ATOM 742 O O . PHE A 1 91 ? -1.526 9.145 -2.140 1.00 78.62 91 PHE A O 1
ATOM 749 N N . THR A 1 92 ? -0.440 10.814 -3.159 1.00 74.75 92 THR A N 1
ATOM 750 C CA . THR A 1 92 ? -1.215 11.921 -2.567 1.00 74.75 92 THR A CA 1
ATOM 751 C C . THR A 1 92 ? -2.400 12.367 -3.424 1.00 74.75 92 THR A C 1
ATOM 753 O O . THR A 1 92 ? -3.071 13.344 -3.097 1.00 74.75 92 THR A O 1
ATOM 756 N N . LYS A 1 93 ? -2.659 11.682 -4.544 1.00 75.69 93 LYS A N 1
ATOM 757 C CA . LYS A 1 93 ? -3.805 11.986 -5.407 1.00 75.69 93 LYS A CA 1
ATOM 758 C C . LYS A 1 93 ? -5.104 11.599 -4.696 1.00 75.69 93 LYS A C 1
ATOM 760 O O . LYS A 1 93 ? -5.133 10.518 -4.121 1.00 75.69 93 LYS A O 1
ATOM 765 N N . PRO A 1 94 ? -6.186 12.388 -4.811 1.00 73.06 94 PRO A N 1
ATOM 766 C CA . PRO A 1 94 ? -7.456 12.103 -4.135 1.00 73.06 94 PRO A CA 1
ATOM 767 C C . PRO A 1 94 ? -8.037 10.730 -4.502 1.00 73.06 94 PRO A C 1
ATOM 769 O O . PRO A 1 94 ? -8.531 10.025 -3.637 1.00 73.06 94 PRO A O 1
ATOM 772 N N . ASP A 1 95 ? -7.866 10.295 -5.752 1.00 75.00 95 ASP A N 1
ATOM 773 C CA . ASP A 1 95 ? -8.273 8.965 -6.240 1.00 75.00 95 ASP A CA 1
ATOM 774 C C . ASP A 1 95 ? -7.440 7.801 -5.652 1.00 75.00 95 ASP A C 1
ATOM 776 O O . ASP A 1 95 ? -7.745 6.618 -5.811 1.00 75.00 95 ASP A O 1
ATOM 780 N N . GLN A 1 96 ? -6.324 8.134 -5.001 1.00 74.12 96 GLN A N 1
ATOM 781 C CA . GLN A 1 96 ? -5.362 7.189 -4.446 1.00 74.12 96 GLN A CA 1
ATOM 782 C C . GLN A 1 96 ? -5.276 7.189 -2.926 1.00 74.12 96 GLN A C 1
ATOM 784 O O . GLN A 1 96 ? -4.632 6.295 -2.375 1.00 74.12 96 GLN A O 1
ATOM 789 N N . ILE A 1 97 ? -5.944 8.141 -2.278 1.00 83.00 97 ILE A N 1
ATOM 790 C CA . ILE A 1 97 ? -6.088 8.185 -0.831 1.00 83.00 97 ILE A CA 1
ATOM 791 C C . ILE A 1 97 ? -7.049 7.073 -0.414 1.00 83.00 97 ILE A C 1
ATOM 793 O O . ILE A 1 97 ? -8.131 6.913 -0.979 1.00 83.00 97 ILE A O 1
ATOM 797 N N . ILE A 1 98 ? -6.629 6.296 0.576 1.00 84.38 98 ILE A N 1
ATOM 798 C CA . ILE A 1 98 ? -7.435 5.248 1.186 1.00 84.38 98 ILE A CA 1
ATOM 799 C C . ILE A 1 98 ? -8.050 5.841 2.448 1.00 84.38 98 ILE A C 1
ATOM 801 O O . ILE A 1 98 ? -7.337 6.261 3.356 1.00 84.38 98 ILE A O 1
ATOM 805 N N . ASN A 1 99 ? -9.375 5.907 2.491 1.00 83.44 99 ASN A N 1
ATOM 806 C CA . ASN A 1 99 ? -10.105 6.403 3.650 1.00 83.44 99 ASN A CA 1
ATOM 807 C C . ASN A 1 99 ? -10.355 5.230 4.596 1.00 83.44 99 ASN A C 1
ATOM 809 O O . ASN A 1 99 ? -11.091 4.315 4.234 1.00 83.44 99 ASN A O 1
ATOM 813 N N . VAL A 1 100 ? -9.732 5.250 5.774 1.00 85.19 100 VAL A N 1
ATOM 814 C CA . VAL A 1 100 ? -10.080 4.332 6.866 1.00 85.19 100 VAL A CA 1
ATOM 815 C C . VAL A 1 100 ? -11.021 5.035 7.841 1.00 85.19 100 VAL A C 1
ATOM 817 O O . VAL A 1 100 ? -11.199 6.251 7.766 1.00 85.19 100 VAL A O 1
ATOM 820 N N . LYS A 1 101 ? -11.605 4.290 8.783 1.00 82.75 101 LYS A N 1
ATOM 821 C CA . LYS A 1 101 ? -12.604 4.818 9.729 1.00 82.75 101 LYS A CA 1
ATOM 822 C C . LYS A 1 101 ? -12.114 6.038 10.519 1.00 82.75 101 LYS A C 1
ATOM 824 O O . LYS A 1 101 ? -12.894 6.936 10.818 1.00 82.75 101 LYS A O 1
ATOM 829 N N . ASP A 1 102 ? -10.824 6.056 10.843 1.00 80.69 102 ASP A N 1
ATOM 830 C CA . ASP A 1 102 ? -10.202 7.076 11.692 1.00 80.69 102 ASP A CA 1
ATOM 831 C C . ASP A 1 102 ? -9.629 8.267 10.897 1.00 80.69 102 ASP A C 1
ATOM 833 O O . ASP A 1 102 ? -9.658 9.405 11.366 1.00 80.69 102 ASP A O 1
ATOM 837 N N . LYS A 1 103 ? -9.090 8.025 9.688 1.00 84.31 103 LYS A N 1
ATOM 838 C CA . LYS A 1 103 ? -8.322 9.023 8.918 1.00 84.31 103 LYS A CA 1
ATOM 839 C C . LYS A 1 103 ? -8.004 8.608 7.479 1.00 84.31 103 LYS A C 1
ATOM 841 O O . LYS A 1 103 ? -8.225 7.482 7.048 1.00 84.31 103 LYS A O 1
ATOM 846 N N . GLU A 1 104 ? -7.439 9.551 6.736 1.00 86.31 104 GLU A N 1
ATOM 847 C CA . GLU A 1 104 ? -6.955 9.369 5.369 1.00 86.31 104 GLU A CA 1
ATOM 848 C C . GLU A 1 104 ? -5.515 8.847 5.329 1.00 86.31 104 GLU A C 1
ATOM 850 O O . GLU A 1 104 ? -4.582 9.453 5.873 1.00 86.31 104 GLU A O 1
ATOM 855 N N . VAL A 1 105 ? -5.331 7.752 4.601 1.00 85.56 105 VAL A N 1
ATOM 856 C CA . VAL A 1 105 ? -4.073 7.028 4.470 1.00 85.56 105 VAL A CA 1
ATOM 857 C C . VAL A 1 105 ? -3.557 7.127 3.037 1.00 85.56 105 VAL A C 1
ATOM 859 O O . VAL A 1 105 ? -4.296 6.953 2.068 1.00 85.56 105 VAL A O 1
ATOM 862 N N . VAL A 1 106 ? -2.262 7.388 2.888 1.00 85.81 106 VAL A N 1
ATOM 863 C CA . VAL A 1 106 ? -1.559 7.428 1.605 1.00 85.81 106 VAL A CA 1
ATOM 864 C C . VAL A 1 106 ? -0.518 6.322 1.531 1.00 85.81 106 VAL A C 1
ATOM 866 O O . VAL A 1 106 ? 0.253 6.099 2.458 1.00 85.81 106 VAL A O 1
ATOM 869 N N . VAL A 1 107 ? -0.474 5.630 0.398 1.00 84.94 107 VAL A N 1
ATOM 870 C CA . VAL A 1 107 ? 0.455 4.514 0.170 1.00 84.94 107 VAL A CA 1
ATOM 871 C C . VAL A 1 107 ? 1.738 5.032 -0.478 1.00 84.94 107 VAL A C 1
ATOM 873 O O . VAL A 1 107 ? 1.704 5.946 -1.306 1.00 84.94 107 VAL A O 1
ATOM 876 N N . CYS A 1 108 ? 2.887 4.465 -0.116 1.00 82.06 108 CYS A N 1
ATOM 877 C CA . CYS A 1 108 ? 4.161 4.790 -0.750 1.00 82.06 108 CYS A CA 1
ATOM 878 C C . CYS A 1 108 ? 4.161 4.326 -2.217 1.00 82.06 108 CYS A C 1
ATOM 880 O O . CYS A 1 108 ? 3.739 3.220 -2.544 1.00 82.06 108 CYS A O 1
ATOM 882 N N . SER A 1 109 ? 4.636 5.156 -3.142 1.00 75.44 109 SER A N 1
ATOM 883 C CA . SER A 1 109 ? 4.739 4.764 -4.553 1.00 75.44 109 SER A CA 1
ATOM 884 C C . SER A 1 109 ? 6.067 4.078 -4.876 1.00 75.44 109 SER A C 1
ATOM 886 O O . SER A 1 109 ? 6.189 3.423 -5.912 1.00 75.44 109 SER A O 1
ATOM 888 N N . GLN A 1 110 ? 7.071 4.235 -4.009 1.00 72.56 110 GLN A N 1
ATOM 889 C CA . GLN A 1 110 ? 8.427 3.729 -4.208 1.00 72.56 110 GLN A CA 1
ATOM 890 C C . GLN A 1 110 ? 8.627 2.382 -3.511 1.00 72.56 110 GLN A C 1
ATOM 892 O O . GLN A 1 110 ? 9.098 2.314 -2.379 1.00 72.56 110 GLN A O 1
ATOM 897 N N . PHE A 1 111 ? 8.319 1.307 -4.233 1.00 74.50 111 PHE A N 1
ATOM 898 C CA . PHE A 1 111 ? 8.618 -0.060 -3.815 1.00 74.50 111 PHE A CA 1
ATOM 899 C C . PHE A 1 111 ? 9.745 -0.655 -4.659 1.00 74.50 111 PHE A C 1
ATOM 901 O O . PHE A 1 111 ? 9.683 -0.650 -5.890 1.00 74.50 111 PHE A O 1
ATOM 908 N N . THR A 1 112 ? 10.766 -1.186 -3.991 1.00 72.31 112 THR A N 1
ATOM 909 C CA . THR A 1 112 ? 11.774 -2.073 -4.586 1.00 72.31 112 THR A CA 1
ATOM 910 C C . THR A 1 112 ? 11.304 -3.524 -4.480 1.00 72.31 112 THR A C 1
ATOM 912 O O . THR A 1 112 ? 10.428 -3.832 -3.675 1.00 72.31 112 THR A O 1
ATOM 915 N N . LEU A 1 113 ? 11.877 -4.423 -5.288 1.00 72.25 113 LEU A N 1
ATOM 916 C CA . LEU A 1 113 ? 11.566 -5.860 -5.224 1.00 72.25 113 LEU A CA 1
ATOM 917 C C . LEU A 1 113 ? 11.792 -6.432 -3.815 1.00 72.25 113 LEU A C 1
ATOM 919 O O . LEU A 1 113 ? 10.938 -7.148 -3.302 1.00 72.25 113 LEU A O 1
ATOM 923 N N . GLU A 1 114 ? 12.891 -6.037 -3.172 1.00 74.44 114 GLU A N 1
ATOM 924 C CA . GLU A 1 114 ? 13.266 -6.469 -1.820 1.00 74.44 114 GLU A CA 1
ATOM 925 C C . GLU A 1 114 ? 12.215 -6.087 -0.768 1.00 74.44 114 GLU A C 1
ATOM 927 O O . GLU A 1 114 ? 11.852 -6.908 0.068 1.00 74.44 114 GLU A O 1
ATOM 932 N N . ASN A 1 115 ? 11.670 -4.869 -0.848 1.00 74.25 115 ASN A N 1
ATOM 933 C CA . ASN A 1 115 ? 10.661 -4.388 0.102 1.00 74.25 115 ASN A CA 1
ATOM 934 C C . ASN A 1 115 ? 9.255 -4.900 -0.239 1.00 74.25 115 ASN A C 1
ATOM 936 O O . ASN A 1 115 ? 8.382 -4.964 0.625 1.00 74.25 115 ASN A O 1
ATOM 940 N N . LEU A 1 116 ? 9.016 -5.256 -1.503 1.00 79.44 116 LEU A N 1
ATOM 941 C CA . LEU A 1 116 ? 7.730 -5.769 -1.954 1.00 79.44 116 LEU A CA 1
ATOM 942 C C . LEU A 1 116 ? 7.544 -7.246 -1.591 1.00 79.44 116 LEU A C 1
ATOM 944 O O . LEU A 1 116 ? 6.441 -7.633 -1.224 1.00 79.44 116 LEU A O 1
ATOM 948 N N . GLN A 1 117 ? 8.594 -8.072 -1.646 1.00 81.56 117 GLN A N 1
ATOM 949 C CA . GLN A 1 117 ? 8.501 -9.494 -1.294 1.00 81.56 117 GLN A CA 1
ATOM 950 C C . GLN A 1 117 ? 7.817 -9.780 0.054 1.00 81.56 117 GLN A C 1
ATOM 952 O O . GLN A 1 117 ? 6.895 -10.601 0.081 1.00 81.56 117 GLN A O 1
ATOM 957 N N . PRO A 1 118 ? 8.201 -9.138 1.173 1.00 82.75 118 PRO A N 1
ATOM 958 C CA . PRO A 1 118 ? 7.564 -9.431 2.447 1.00 82.75 118 PRO A CA 1
ATOM 959 C C . PRO A 1 118 ? 6.119 -8.903 2.495 1.00 82.75 118 PRO A C 1
ATOM 961 O O . PRO A 1 118 ? 5.266 -9.557 3.090 1.00 82.75 118 PRO A O 1
ATOM 964 N N . PHE A 1 119 ? 5.797 -7.820 1.775 1.00 84.31 119 PHE A N 1
ATOM 965 C CA . PHE A 1 119 ? 4.412 -7.375 1.586 1.00 84.31 119 PHE A CA 1
ATOM 966 C C . PHE A 1 119 ? 3.570 -8.404 0.818 1.00 84.31 119 PHE A C 1
ATOM 968 O O . PHE A 1 119 ? 2.464 -8.729 1.238 1.00 84.31 119 PHE A O 1
ATOM 975 N N . LEU A 1 120 ? 4.095 -8.965 -0.277 1.00 83.38 120 LEU A N 1
ATOM 976 C CA . LEU A 1 120 ? 3.409 -10.007 -1.050 1.00 83.38 120 LEU A CA 1
ATOM 977 C C . LEU A 1 120 ? 3.120 -11.238 -0.199 1.00 83.38 120 LEU A C 1
ATOM 979 O O . LEU A 1 120 ? 2.068 -11.851 -0.344 1.00 83.38 120 LEU A O 1
ATOM 983 N N . LYS A 1 121 ? 4.043 -11.598 0.696 1.00 86.19 121 LYS A N 1
ATOM 984 C CA . LYS A 1 121 ? 3.862 -12.724 1.612 1.00 86.19 121 LYS A CA 1
ATOM 985 C C . LYS A 1 121 ? 2.702 -12.486 2.579 1.00 86.19 121 LYS A C 1
ATOM 987 O O . LYS A 1 121 ? 1.890 -13.388 2.761 1.00 86.19 121 LYS A O 1
ATOM 992 N N . VAL A 1 122 ? 2.606 -11.283 3.149 1.00 85.12 122 VAL A N 1
ATOM 993 C CA . VAL A 1 122 ? 1.469 -10.874 3.989 1.00 85.12 122 VAL A CA 1
ATOM 994 C C . VAL A 1 122 ? 0.178 -10.893 3.175 1.00 85.12 122 VAL A C 1
ATOM 996 O O . VAL A 1 122 ? -0.782 -11.537 3.577 1.00 85.12 122 VAL A O 1
ATOM 999 N N . ALA A 1 123 ? 0.171 -10.269 1.995 1.00 85.38 123 ALA A N 1
ATOM 1000 C CA . ALA A 1 123 ? -1.009 -10.204 1.139 1.00 85.38 123 ALA A CA 1
ATOM 1001 C C . ALA A 1 123 ? -1.516 -11.599 0.729 1.00 85.38 123 ALA A C 1
ATOM 1003 O O . ALA A 1 123 ? -2.704 -11.882 0.848 1.00 85.38 123 ALA A O 1
ATOM 1004 N N . ARG A 1 124 ? -0.621 -12.509 0.332 1.00 86.00 124 ARG A N 1
ATOM 1005 C CA . ARG A 1 124 ? -0.976 -13.910 0.058 1.00 86.00 124 ARG A CA 1
ATOM 1006 C C . ARG A 1 124 ? -1.514 -14.620 1.304 1.00 86.00 124 ARG A C 1
ATOM 1008 O O . ARG A 1 124 ? -2.441 -15.411 1.191 1.00 86.00 124 ARG A O 1
ATOM 1015 N N . GLY A 1 125 ? -0.974 -14.317 2.487 1.00 83.81 125 GLY A N 1
ATOM 1016 C CA . GLY A 1 125 ? -1.481 -14.826 3.766 1.00 83.81 125 GLY A CA 1
ATOM 1017 C C . GLY A 1 125 ? -2.892 -14.340 4.111 1.00 83.81 125 GLY A C 1
ATOM 1018 O O . GLY A 1 125 ? -3.644 -15.077 4.738 1.00 83.81 125 GLY A O 1
ATOM 1019 N N . LEU A 1 126 ? -3.271 -13.147 3.647 1.00 81.44 126 LEU A N 1
ATOM 1020 C CA . LEU A 1 126 ? -4.635 -12.612 3.752 1.00 81.44 126 LEU A CA 1
ATOM 1021 C C . LEU A 1 126 ? -5.608 -13.234 2.733 1.00 81.44 126 LEU A C 1
ATOM 1023 O O . LEU A 1 126 ? -6.788 -12.908 2.750 1.00 81.44 126 LEU A O 1
ATOM 1027 N N . GLY A 1 127 ? -5.133 -14.115 1.844 1.00 82.56 127 GLY A N 1
ATOM 1028 C CA . GLY A 1 127 ? -5.950 -14.745 0.803 1.00 82.56 127 GLY A CA 1
ATOM 1029 C C . GLY A 1 127 ? -5.957 -14.002 -0.534 1.00 82.56 127 GLY A C 1
ATOM 1030 O O . GLY A 1 127 ? -6.781 -14.304 -1.392 1.00 82.56 127 GLY A O 1
ATOM 1031 N N . TYR A 1 128 ? -5.052 -13.040 -0.744 1.00 83.62 128 TYR A N 1
ATOM 1032 C CA . TYR A 1 128 ? -4.936 -12.348 -2.027 1.00 83.62 128 TYR A CA 1
ATOM 1033 C C . TYR A 1 128 ? -4.058 -13.118 -3.022 1.00 83.62 128 TYR A C 1
ATOM 1035 O O . TYR A 1 128 ? -2.847 -13.263 -2.827 1.00 83.62 128 TYR A O 1
ATOM 1043 N N . ASP A 1 129 ? -4.649 -13.526 -4.146 1.00 80.25 129 ASP A N 1
ATOM 1044 C CA . ASP A 1 129 ? -3.929 -14.107 -5.280 1.00 80.25 129 ASP A CA 1
ATOM 1045 C C . ASP A 1 129 ? -3.179 -13.028 -6.070 1.00 80.25 129 ASP A C 1
ATOM 1047 O O . ASP A 1 129 ? -3.748 -12.272 -6.865 1.00 80.25 129 ASP A O 1
ATOM 1051 N N . ILE A 1 130 ? -1.869 -12.958 -5.830 1.00 83.75 130 ILE A N 1
ATOM 1052 C CA . ILE A 1 130 ? -0.954 -12.062 -6.535 1.00 83.75 130 ILE A CA 1
ATOM 1053 C C . ILE A 1 130 ? 0.050 -12.892 -7.327 1.00 83.75 130 ILE A C 1
ATOM 1055 O O . ILE A 1 130 ? 0.921 -13.557 -6.748 1.00 83.75 130 ILE A O 1
ATOM 1059 N N . VAL A 1 131 ? -0.040 -12.786 -8.649 1.00 80.31 131 VAL A N 1
ATOM 1060 C CA . VAL A 1 131 ? 0.857 -13.443 -9.603 1.00 80.31 131 VAL A CA 1
ATOM 1061 C C . VAL A 1 131 ? 1.882 -12.428 -10.092 1.00 80.31 131 VAL A C 1
ATOM 1063 O O . VAL A 1 131 ? 1.518 -11.336 -10.514 1.00 80.31 131 VAL A O 1
ATOM 1066 N N . GLU A 1 132 ? 3.163 -12.766 -10.023 1.00 78.88 132 GLU A N 1
ATOM 1067 C CA . GLU A 1 132 ? 4.225 -11.977 -10.655 1.00 78.88 132 GLU A CA 1
ATOM 1068 C C . GLU A 1 132 ? 4.400 -12.415 -12.117 1.00 78.88 132 GLU A C 1
ATOM 1070 O O . GLU A 1 132 ? 4.332 -13.609 -12.415 1.00 78.88 132 GLU A O 1
ATOM 1075 N N . SER A 1 133 ? 4.566 -11.458 -13.033 1.00 61.56 133 SER A N 1
ATOM 1076 C CA . SER A 1 133 ? 4.805 -11.679 -14.469 1.00 61.56 133 SER A CA 1
ATOM 1077 C C . SER A 1 133 ? 5.997 -10.873 -14.969 1.00 61.56 133 SER A C 1
ATOM 1079 O O . SER A 1 133 ? 6.232 -9.748 -14.456 1.00 61.56 133 SER A O 1
#